Protein AF-X1GUR7-F1 (afdb_monomer)

Secondary structure (DSSP, 8-state):
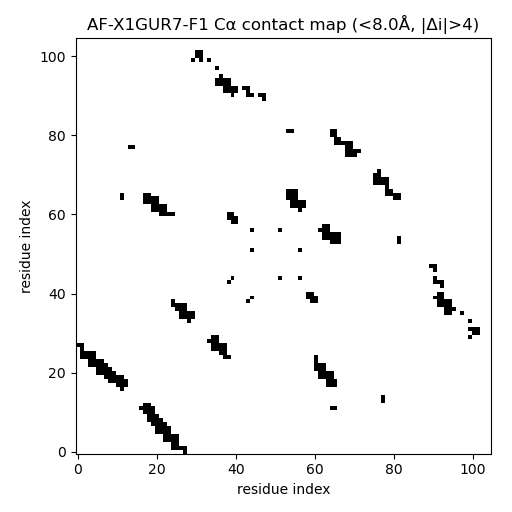---EEEEEEE---SSS---EE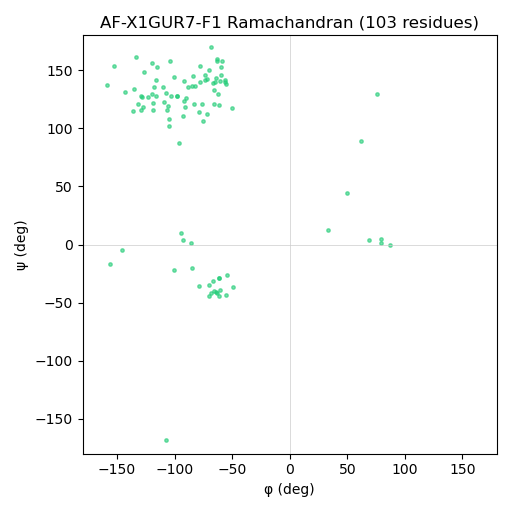EEEEPPEEPTTS-EE-EE--HHHHHHTHHHHHHH-EETTTEE---PPPEEETTEEEPPPP----TT-----EESS---------

Mean predicted aligned error: 8.67 Å

Sequence (105 aa):
EGVGEITKAKKATLLSRPGKLEIEFKSLSALDGTSLGLILGEEAEEKNKRLYVAVGAGILGLIILSSPIGLVFGALIPGKNVKIEEGTEMFLQVESDTPVIALVQ

Structure (mmCIF, N/CA/C/O backbone):
data_AF-X1GUR7-F1
#
_entry.id   AF-X1GUR7-F1
#
loop_
_atom_site.group_PDB
_atom_site.id
_atom_site.type_symbol
_atom_site.label_atom_id
_atom_site.label_alt_id
_atom_site.label_comp_id
_atom_site.label_asym_id
_atom_site.label_entity_id
_atom_site.label_seq_id
_atom_site.pdbx_PDB_ins_code
_atom_site.Cartn_x
_atom_site.Cartn_y
_atom_site.Cartn_z
_atom_site.occupancy
_atom_site.B_iso_or_equiv
_atom_site.auth_seq_id
_atom_site.auth_comp_id
_atom_site.auth_asym_id
_atom_site.auth_atom_id
_atom_site.pdbx_PDB_model_num
ATOM 1 N N . GLU A 1 1 ? -0.157 -10.229 11.255 1.00 66.88 1 GLU A N 1
ATOM 2 C CA . GLU A 1 1 ? 0.654 -9.997 10.041 1.00 66.88 1 GLU A CA 1
ATOM 3 C C . GLU A 1 1 ? -0.215 -9.278 9.019 1.00 66.88 1 GLU A C 1
ATOM 5 O O . GLU A 1 1 ? -1.401 -9.584 8.949 1.00 66.88 1 GLU A O 1
ATOM 10 N N . GLY A 1 2 ? 0.323 -8.286 8.307 1.00 79.50 2 GLY A N 1
ATOM 11 C CA . GLY A 1 2 ? -0.409 -7.608 7.231 1.00 79.50 2 GLY A CA 1
ATOM 12 C C . GLY A 1 2 ? -0.424 -8.468 5.971 1.00 79.50 2 GLY A C 1
ATOM 13 O O . GLY A 1 2 ? 0.582 -9.090 5.643 1.00 79.50 2 GLY A O 1
ATOM 14 N N . VAL A 1 3 ? -1.557 -8.513 5.271 1.00 88.62 3 VAL A N 1
ATOM 15 C CA . VAL A 1 3 ? -1.711 -9.283 4.028 1.00 88.62 3 VAL A CA 1
ATOM 16 C C . VAL A 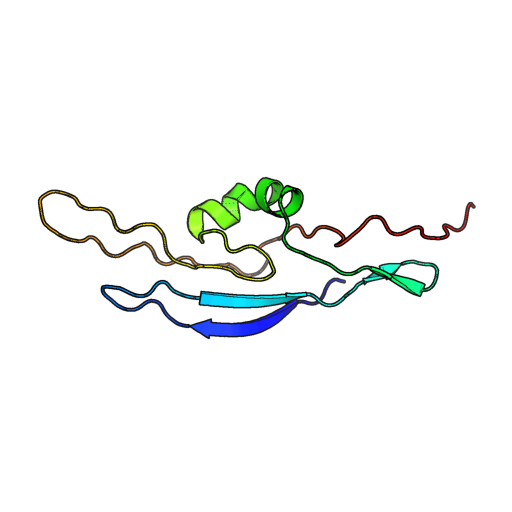1 3 ? -1.976 -8.315 2.883 1.00 88.62 3 VAL A C 1
ATOM 18 O O . VAL A 1 3 ? -2.892 -7.502 2.969 1.00 88.62 3 VAL A O 1
ATOM 21 N N . GLY A 1 4 ? -1.193 -8.421 1.810 1.00 87.00 4 GLY A N 1
ATOM 22 C CA . GLY A 1 4 ? -1.419 -7.710 0.553 1.00 87.00 4 GLY A CA 1
ATOM 23 C C . GLY A 1 4 ? -1.702 -8.687 -0.585 1.00 87.00 4 GLY A C 1
ATOM 24 O O . GLY A 1 4 ? -1.083 -9.748 -0.655 1.00 87.00 4 GLY A O 1
ATOM 25 N N . GLU A 1 5 ? -2.624 -8.338 -1.474 1.00 88.44 5 GLU A N 1
ATOM 26 C CA . GLU A 1 5 ? -3.001 -9.140 -2.636 1.00 88.44 5 GLU A CA 1
ATOM 27 C C . GLU A 1 5 ? -2.734 -8.370 -3.928 1.00 88.44 5 GLU A C 1
ATOM 29 O O . GLU A 1 5 ? -3.140 -7.221 -4.077 1.00 88.44 5 GLU A O 1
ATOM 34 N N . ILE A 1 6 ? -2.046 -9.002 -4.881 1.00 88.38 6 ILE A N 1
ATOM 35 C CA . ILE A 1 6 ? -1.833 -8.413 -6.203 1.00 88.38 6 ILE A CA 1
ATOM 36 C C . ILE A 1 6 ? -3.138 -8.524 -6.988 1.00 88.38 6 ILE A C 1
ATOM 38 O O . ILE A 1 6 ? -3.483 -9.593 -7.488 1.00 88.38 6 ILE A O 1
ATOM 42 N N . THR A 1 7 ? -3.832 -7.405 -7.156 1.00 88.94 7 THR A N 1
ATOM 43 C CA . THR A 1 7 ? -5.082 -7.337 -7.925 1.00 88.94 7 THR A CA 1
ATOM 44 C C . THR A 1 7 ? -4.823 -7.145 -9.417 1.00 88.94 7 THR A C 1
ATOM 46 O O . THR A 1 7 ? -5.672 -7.461 -10.256 1.00 88.94 7 THR A O 1
ATOM 49 N N . LYS A 1 8 ? -3.631 -6.658 -9.793 1.00 86.44 8 LYS A N 1
ATOM 50 C CA . LYS A 1 8 ? -3.252 -6.480 -11.199 1.00 86.44 8 LYS A CA 1
ATOM 51 C C . LYS A 1 8 ? -1.751 -6.421 -11.402 1.00 86.44 8 LYS A C 1
ATOM 53 O O . LYS A 1 8 ? -1.061 -5.663 -10.733 1.00 86.44 8 LYS A O 1
ATOM 58 N N . ALA A 1 9 ? -1.269 -7.096 -12.440 1.00 86.75 9 ALA A N 1
ATOM 59 C CA . ALA A 1 9 ? 0.098 -6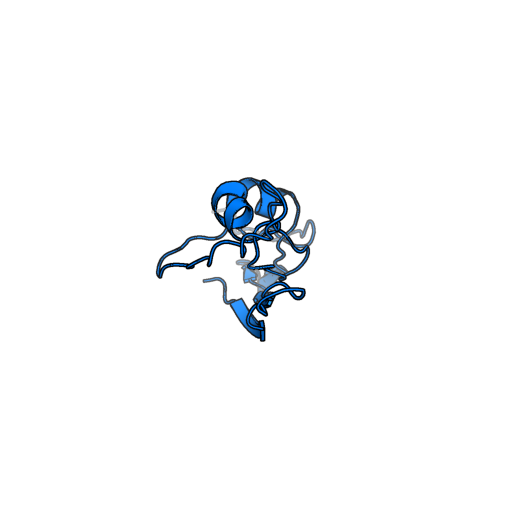.956 -12.927 1.00 86.75 9 ALA A CA 1
ATOM 60 C C . ALA A 1 9 ? 0.099 -6.706 -14.443 1.00 86.75 9 ALA A C 1
ATOM 62 O O . ALA A 1 9 ? -0.513 -7.442 -15.217 1.00 86.75 9 ALA A O 1
ATOM 63 N N . LYS A 1 10 ? 0.782 -5.649 -14.884 1.00 83.69 10 LYS A N 1
ATOM 64 C CA . LYS A 1 10 ? 1.003 -5.309 -16.291 1.00 83.69 10 LYS A CA 1
ATOM 65 C C . LYS A 1 10 ? 2.482 -5.080 -16.530 1.00 83.69 10 LYS A C 1
ATOM 67 O O . LYS A 1 10 ? 3.118 -4.262 -15.871 1.00 83.69 10 LYS A O 1
ATOM 72 N N . LYS A 1 11 ? 3.019 -5.776 -17.523 1.00 79.12 11 LYS A N 1
ATOM 73 C CA . LYS A 1 11 ? 4.392 -5.578 -17.973 1.00 79.12 11 LYS A CA 1
ATOM 74 C C . LYS A 1 11 ? 4.515 -4.250 -18.727 1.00 79.12 11 LYS A C 1
ATOM 76 O O . LYS A 1 11 ? 3.623 -3.898 -19.501 1.00 79.12 11 LYS A O 1
ATOM 81 N N . ALA A 1 12 ? 5.636 -3.557 -18.535 1.00 74.94 12 ALA A N 1
ATOM 82 C CA . ALA A 1 12 ? 5.999 -2.414 -19.363 1.00 74.94 12 ALA A CA 1
ATOM 83 C C . ALA A 1 12 ? 6.123 -2.834 -20.839 1.00 74.94 12 ALA A C 1
ATOM 85 O O . ALA A 1 12 ? 6.549 -3.949 -21.156 1.00 74.94 12 ALA A O 1
ATOM 86 N N . THR A 1 13 ? 5.761 -1.934 -21.748 1.00 73.75 13 THR A N 1
ATOM 87 C CA . THR A 1 13 ? 5.963 -2.132 -23.194 1.00 73.75 13 THR A CA 1
ATOM 88 C C . THR A 1 13 ? 7.137 -1.299 -23.678 1.00 73.75 13 THR A C 1
ATOM 90 O O . THR A 1 13 ? 7.502 -0.315 -23.043 1.00 73.75 13 THR A O 1
ATOM 93 N N . LEU A 1 14 ? 7.715 -1.695 -24.813 1.00 63.59 14 LEU A N 1
ATOM 94 C CA . LEU A 1 14 ? 9.008 -1.208 -25.291 1.00 63.59 14 LEU A CA 1
ATOM 95 C C . LEU A 1 14 ? 9.122 0.328 -25.405 1.00 63.59 14 LEU A C 1
ATOM 97 O O . LEU A 1 14 ? 10.238 0.827 -25.338 1.00 63.59 14 LEU A O 1
ATOM 101 N N . LEU A 1 15 ? 8.017 1.070 -25.605 1.00 63.97 15 LEU A N 1
ATOM 102 C CA . LEU A 1 15 ? 8.089 2.481 -26.026 1.00 63.97 15 LEU A CA 1
ATOM 103 C C . LEU A 1 15 ? 7.013 3.448 -25.483 1.00 63.97 15 LEU A C 1
ATOM 105 O O . LEU A 1 15 ? 7.110 4.635 -25.782 1.00 63.97 15 LEU A O 1
ATOM 109 N N . SER A 1 16 ? 5.985 3.028 -24.726 1.00 65.19 16 SER A N 1
ATOM 110 C CA . SER A 1 16 ? 4.933 3.998 -24.321 1.00 65.19 16 SER A CA 1
ATOM 111 C C . SER A 1 16 ? 4.110 3.698 -23.074 1.00 65.19 16 SER A C 1
ATOM 113 O O . SER A 1 16 ? 3.457 4.609 -22.566 1.00 65.19 16 SER A O 1
ATOM 115 N N . ARG A 1 17 ? 4.092 2.457 -22.573 1.00 73.94 17 ARG A N 1
ATOM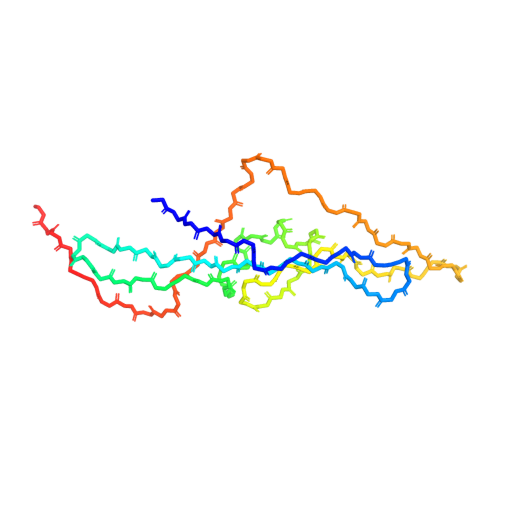 116 C CA . ARG A 1 17 ? 3.281 2.116 -21.394 1.00 73.94 17 ARG A CA 1
ATOM 117 C C . ARG A 1 17 ? 4.157 1.620 -20.254 1.00 73.94 17 ARG A C 1
ATOM 119 O O . ARG A 1 17 ? 4.840 0.608 -20.457 1.00 73.94 17 ARG A O 1
ATOM 126 N N . PRO A 1 18 ? 4.113 2.287 -19.088 1.00 72.00 18 PRO A N 1
ATOM 127 C CA . PRO A 1 18 ? 4.825 1.832 -17.909 1.00 72.00 18 PRO A CA 1
ATOM 128 C C . PRO A 1 18 ? 4.286 0.476 -17.448 1.00 72.00 18 PRO A C 1
ATOM 130 O O . PRO A 1 18 ? 3.158 0.085 -17.777 1.00 72.00 18 PRO A O 1
ATOM 133 N N . GLY A 1 19 ? 5.111 -0.249 -16.694 1.00 76.50 19 GLY A N 1
ATOM 134 C CA . GLY A 1 19 ? 4.631 -1.399 -15.940 1.00 76.50 19 GLY A CA 1
ATOM 135 C C . GLY A 1 19 ? 3.611 -0.948 -14.895 1.00 76.50 19 GLY A C 1
ATOM 136 O O . GLY A 1 19 ? 3.531 0.226 -14.548 1.00 76.50 19 GLY A O 1
ATOM 137 N N . LYS A 1 20 ? 2.782 -1.869 -14.419 1.00 77.56 20 LYS A N 1
ATOM 138 C CA . LYS A 1 20 ? 1.797 -1.577 -13.380 1.00 77.56 20 LYS A CA 1
ATOM 139 C C . LYS A 1 20 ? 1.679 -2.766 -12.450 1.00 77.56 20 LYS A C 1
ATOM 141 O O . LYS A 1 20 ? 1.483 -3.877 -12.931 1.00 77.56 20 LYS A O 1
ATOM 146 N N . LEU A 1 21 ? 1.739 -2.528 -11.154 1.00 80.44 21 LEU A N 1
ATOM 147 C CA . LEU A 1 21 ? 1.386 -3.495 -10.131 1.00 80.44 21 LEU A CA 1
ATOM 148 C C . LEU A 1 21 ? 0.371 -2.822 -9.202 1.00 80.44 21 LEU A C 1
ATOM 150 O O . LEU A 1 21 ? 0.659 -1.776 -8.639 1.00 80.44 21 LEU A O 1
ATOM 154 N N . GLU A 1 22 ? -0.839 -3.360 -9.117 1.00 83.38 22 GLU A N 1
ATOM 155 C CA . GLU A 1 22 ? -1.851 -2.924 -8.149 1.00 83.38 22 GLU A CA 1
ATOM 156 C C . GLU A 1 22 ? -1.885 -3.968 -7.026 1.00 83.38 22 GLU A C 1
ATOM 158 O O . GLU A 1 22 ? -1.972 -5.168 -7.301 1.00 83.38 22 GLU A O 1
ATOM 163 N N . ILE A 1 23 ? -1.756 -3.503 -5.786 1.00 85.12 23 ILE A N 1
ATOM 164 C CA . ILE A 1 23 ? -1.781 -4.285 -4.555 1.00 85.12 23 ILE A CA 1
ATOM 165 C C . ILE A 1 23 ? -2.886 -3.722 -3.667 1.00 85.12 23 ILE A C 1
ATOM 167 O O . ILE A 1 23 ? -2.911 -2.528 -3.374 1.00 85.12 23 ILE A O 1
ATOM 171 N N . GLU A 1 24 ? -3.781 -4.589 -3.223 1.00 86.25 24 GLU A N 1
ATOM 172 C CA . GLU A 1 24 ? -4.781 -4.281 -2.210 1.00 86.25 24 GLU A CA 1
ATOM 173 C C . GLU A 1 24 ? -4.292 -4.783 -0.850 1.00 86.25 24 GLU A C 1
ATOM 175 O O . GLU A 1 24 ? -3.895 -5.942 -0.719 1.00 86.25 24 GLU A O 1
ATOM 180 N N . PHE A 1 25 ? -4.296 -3.918 0.165 1.00 89.00 25 PHE A N 1
ATOM 181 C CA . PHE A 1 25 ? -3.892 -4.285 1.522 1.00 89.00 25 PHE A CA 1
ATOM 182 C C . PHE A 1 25 ? -5.121 -4.587 2.366 1.00 89.00 25 PHE A C 1
ATOM 184 O O . PHE A 1 25 ? -6.044 -3.780 2.454 1.00 89.00 25 PHE A O 1
ATOM 191 N N . LYS A 1 26 ? -5.122 -5.750 3.016 1.00 90.50 26 LYS A N 1
ATOM 192 C CA . LYS A 1 26 ? -6.176 -6.121 3.958 1.00 90.50 26 LYS A CA 1
ATOM 193 C C . LYS A 1 26 ? -6.025 -5.324 5.248 1.00 90.50 26 LYS A C 1
ATOM 195 O O . LYS A 1 26 ? -4.910 -5.064 5.701 1.00 90.50 26 LYS A O 1
ATOM 200 N N . SER A 1 27 ? -7.160 -5.000 5.857 1.00 91.44 27 SER A N 1
ATOM 201 C CA . SER A 1 27 ? -7.210 -4.349 7.163 1.00 91.44 27 SER A CA 1
ATOM 202 C C . SER A 1 27 ? -6.542 -5.193 8.251 1.00 91.44 27 SER A C 1
ATOM 204 O O . SER A 1 27 ? -6.534 -6.425 8.193 1.00 91.44 27 SER A O 1
ATOM 206 N N . LEU A 1 28 ? -6.028 -4.521 9.278 1.00 92.19 28 LEU A N 1
ATOM 207 C CA . LEU A 1 28 ? -5.544 -5.151 10.506 1.00 92.19 28 LEU A CA 1
ATOM 208 C C . LEU A 1 28 ? -6.587 -5.036 11.612 1.00 92.19 28 LEU A C 1
ATOM 210 O O . LEU A 1 28 ? -7.247 -4.013 11.736 1.00 92.19 28 LEU A O 1
ATOM 214 N N . SER A 1 29 ? -6.702 -6.058 12.455 1.00 91.75 29 SER A N 1
ATOM 215 C CA . SER A 1 29 ? -7.493 -5.962 13.684 1.00 91.75 29 SER A CA 1
ATOM 216 C C . SER A 1 29 ? -6.617 -5.480 14.835 1.00 91.75 29 SER A C 1
ATOM 218 O O . SER A 1 29 ? -5.578 -6.076 15.123 1.00 91.75 29 SER A O 1
ATOM 220 N N . ALA A 1 30 ? -7.050 -4.412 15.498 1.00 91.50 30 ALA A N 1
ATOM 221 C CA . ALA A 1 30 ? -6.518 -4.001 16.789 1.00 91.50 30 ALA A CA 1
ATOM 222 C C . ALA A 1 30 ? -6.896 -5.017 17.887 1.00 91.50 30 ALA A C 1
ATOM 224 O O . ALA A 1 30 ? -7.705 -5.922 17.673 1.00 91.50 30 ALA A O 1
ATOM 225 N N . LEU A 1 31 ? -6.303 -4.873 19.078 1.00 89.81 31 LEU A N 1
ATOM 226 C CA . LEU A 1 31 ? -6.510 -5.802 20.202 1.00 89.81 31 LEU A CA 1
ATOM 227 C C . LEU A 1 31 ? -7.968 -5.871 20.679 1.00 89.81 31 LEU A C 1
ATOM 229 O O . LEU A 1 31 ? -8.402 -6.903 21.181 1.00 89.81 31 LEU A O 1
ATOM 233 N N . ASP A 1 32 ? -8.717 -4.786 20.509 1.00 92.12 32 ASP A N 1
ATOM 234 C CA . ASP A 1 32 ? -10.141 -4.674 20.827 1.00 92.12 32 ASP A CA 1
ATOM 235 C C . ASP A 1 32 ? -11.064 -5.158 19.691 1.00 92.12 32 ASP A C 1
ATOM 237 O O . ASP A 1 32 ? -12.285 -5.098 19.817 1.00 92.12 32 ASP A O 1
ATOM 241 N N . GLY A 1 33 ? -10.495 -5.642 18.582 1.00 92.44 33 GLY A N 1
ATOM 242 C CA . GLY A 1 33 ? -11.225 -6.074 17.392 1.00 92.44 33 GLY A CA 1
ATOM 243 C C . GLY A 1 33 ? -11.528 -4.959 16.387 1.00 92.44 33 GLY A C 1
ATOM 244 O O . GLY A 1 33 ? -12.095 -5.249 15.333 1.00 92.44 33 GLY A O 1
ATOM 245 N N . THR A 1 34 ? -11.134 -3.709 16.655 1.00 94.19 34 THR A N 1
ATOM 246 C CA . THR A 1 34 ? -11.331 -2.592 15.721 1.00 94.19 34 THR A CA 1
ATOM 247 C C . THR A 1 34 ? -10.573 -2.843 14.416 1.00 94.19 34 THR A C 1
ATOM 249 O O . THR A 1 34 ? -9.386 -3.170 14.425 1.00 94.19 34 THR A O 1
ATOM 252 N N . SER A 1 35 ? -11.258 -2.702 13.277 1.00 93.19 35 SER A N 1
ATOM 253 C CA . SER A 1 35 ? -10.662 -2.878 11.948 1.00 93.19 35 SER A CA 1
ATOM 254 C C . SER A 1 35 ? -9.955 -1.601 11.497 1.00 93.19 35 SER A C 1
ATOM 256 O O . SER A 1 35 ? -10.590 -0.565 11.330 1.00 93.19 35 SER A O 1
ATOM 258 N N . LEU A 1 36 ? -8.657 -1.704 11.232 1.00 93.31 36 LEU A N 1
ATOM 259 C CA . LEU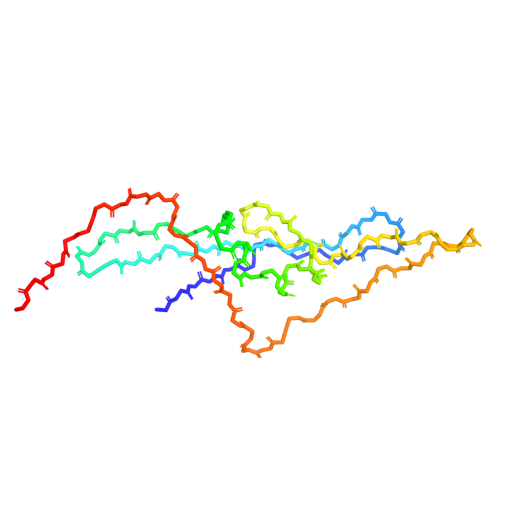 A 1 36 ? -7.785 -0.632 10.767 1.00 93.31 36 LEU A CA 1
ATOM 260 C C . LEU A 1 36 ? -7.484 -0.820 9.279 1.00 93.31 36 LEU A C 1
ATOM 262 O O . LEU A 1 36 ? -6.745 -1.735 8.904 1.00 93.31 36 LEU A O 1
ATOM 266 N N . GLY A 1 37 ? -8.059 0.038 8.435 1.00 92.12 37 GLY A N 1
ATOM 267 C CA . GLY A 1 37 ? -7.716 0.108 7.013 1.00 92.12 37 GLY A CA 1
ATOM 268 C C . GLY A 1 37 ? -6.261 0.538 6.823 1.00 92.12 37 GLY A C 1
ATOM 269 O O . GLY A 1 37 ? -5.751 1.360 7.589 1.00 92.12 37 GLY A O 1
ATOM 270 N N . LEU A 1 38 ? -5.587 -0.029 5.821 1.00 90.31 38 LEU A N 1
ATOM 271 C CA . LEU A 1 38 ? -4.189 0.264 5.515 1.00 90.31 38 LEU A CA 1
ATOM 272 C C . LEU A 1 38 ? -4.055 0.867 4.124 1.00 90.31 38 LEU A C 1
ATOM 274 O O . LEU A 1 38 ? -4.608 0.347 3.157 1.00 90.31 38 LEU A O 1
ATOM 278 N N . ILE A 1 39 ? -3.253 1.922 4.014 1.00 8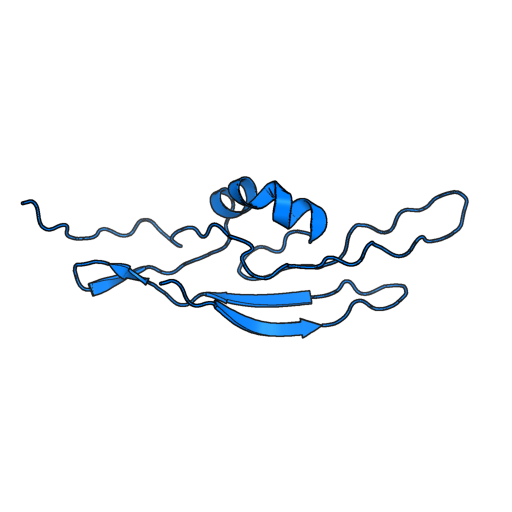7.75 39 ILE A N 1
ATOM 279 C CA . ILE A 1 39 ? -2.981 2.594 2.747 1.00 87.75 39 ILE A CA 1
ATOM 280 C C . ILE A 1 39 ? -1.486 2.853 2.556 1.00 87.75 39 ILE A C 1
ATOM 282 O O . ILE A 1 39 ? -0.685 2.861 3.493 1.00 87.75 39 ILE A O 1
ATOM 286 N N . LEU A 1 40 ? -1.125 3.102 1.301 1.00 82.88 40 LEU A N 1
ATOM 287 C CA . LEU A 1 40 ? 0.116 3.761 0.913 1.00 82.88 40 LEU A CA 1
ATOM 288 C C . LEU A 1 40 ? -0.192 5.243 0.703 1.00 82.88 40 LEU A C 1
ATOM 290 O O . LEU A 1 40 ? -0.568 5.639 -0.400 1.00 82.88 40 LEU A O 1
ATOM 294 N N . GLY A 1 41 ? -0.127 6.027 1.776 1.00 82.88 41 GLY A N 1
ATOM 295 C CA . GLY A 1 41 ? -0.223 7.485 1.697 1.00 82.88 41 GLY A CA 1
ATOM 296 C C . GLY A 1 41 ? 1.125 8.155 1.943 1.00 82.88 41 GLY A C 1
ATOM 297 O O . GLY A 1 41 ? 2.161 7.494 1.948 1.00 82.88 41 GLY A O 1
ATOM 298 N N . GLU A 1 42 ? 1.111 9.471 2.137 1.00 84.00 42 GLU A N 1
ATOM 299 C CA . GLU A 1 42 ? 2.312 10.316 2.124 1.00 84.00 42 GLU A CA 1
ATOM 300 C C . GLU A 1 42 ? 3.405 9.869 3.114 1.00 84.00 42 GLU A C 1
ATOM 302 O O . GLU A 1 42 ? 4.579 9.785 2.750 1.00 84.00 42 GLU A O 1
ATOM 307 N N . GLU A 1 43 ? 3.038 9.505 4.347 1.00 87.06 43 GLU A N 1
ATOM 308 C CA . GLU A 1 43 ? 4.016 9.066 5.351 1.00 87.06 43 GLU A CA 1
ATOM 309 C C . GLU A 1 43 ? 4.634 7.713 4.973 1.00 87.06 43 GLU A C 1
ATOM 311 O O . GLU A 1 43 ? 5.847 7.504 5.090 1.00 87.06 43 GLU A O 1
ATOM 316 N N . ALA A 1 44 ? 3.799 6.790 4.492 1.00 86.69 44 ALA A N 1
ATOM 317 C CA . ALA A 1 44 ? 4.258 5.501 4.002 1.00 86.69 44 ALA A CA 1
ATOM 318 C C . ALA A 1 44 ? 5.169 5.668 2.775 1.00 86.69 44 ALA A C 1
ATOM 320 O O . ALA A 1 44 ? 6.203 5.005 2.688 1.00 86.69 44 ALA A O 1
ATOM 321 N N . GLU A 1 45 ? 4.837 6.560 1.841 1.00 81.12 45 GLU A N 1
ATOM 322 C CA . GLU A 1 45 ? 5.660 6.850 0.663 1.00 81.12 45 GLU A CA 1
ATOM 323 C C . GLU A 1 45 ? 7.042 7.393 1.047 1.00 81.12 45 GLU A C 1
ATOM 325 O O . GLU A 1 45 ? 8.051 6.897 0.536 1.00 81.12 45 GLU A O 1
ATOM 330 N N . GLU A 1 46 ? 7.122 8.328 1.998 1.00 84.75 46 GLU A N 1
ATOM 331 C CA . GLU A 1 46 ? 8.406 8.888 2.438 1.00 84.75 46 GLU A CA 1
ATOM 332 C C . GLU A 1 46 ? 9.280 7.832 3.140 1.00 84.75 46 GLU A C 1
ATOM 334 O O . GLU A 1 46 ? 10.482 7.742 2.871 1.00 84.75 46 GLU A O 1
ATOM 339 N N . LYS A 1 47 ? 8.696 6.952 3.967 1.00 87.50 47 LYS A N 1
ATOM 340 C CA . LYS A 1 47 ? 9.443 5.841 4.600 1.00 87.50 47 LYS A CA 1
ATOM 341 C C . LYS A 1 47 ? 9.924 4.800 3.591 1.00 87.50 47 LYS A C 1
ATOM 343 O O . LYS A 1 47 ? 10.990 4.208 3.753 1.00 87.50 47 LYS A O 1
ATOM 348 N N . ASN A 1 48 ? 9.175 4.614 2.512 1.00 83.19 48 ASN A N 1
ATOM 349 C CA . ASN A 1 48 ? 9.489 3.676 1.441 1.00 83.19 48 ASN A CA 1
ATOM 350 C C . ASN A 1 48 ? 10.256 4.323 0.274 1.00 83.19 48 ASN A C 1
ATOM 352 O O . ASN A 1 48 ? 10.425 3.692 -0.769 1.00 83.19 48 ASN A O 1
ATOM 356 N N . LYS A 1 49 ? 10.740 5.564 0.402 1.00 77.81 49 LYS A N 1
ATOM 357 C CA . LYS A 1 49 ? 11.348 6.343 -0.693 1.00 77.81 49 LYS A CA 1
ATOM 358 C C . LYS A 1 49 ? 12.420 5.586 -1.475 1.00 77.81 49 LYS A C 1
ATOM 360 O O . LYS A 1 49 ? 12.493 5.706 -2.691 1.00 77.81 49 LYS A O 1
ATOM 365 N N . ARG A 1 50 ? 13.225 4.750 -0.809 1.00 70.88 50 ARG A N 1
ATOM 366 C CA . ARG A 1 50 ? 14.236 3.905 -1.475 1.00 70.88 50 ARG A CA 1
ATOM 367 C C . 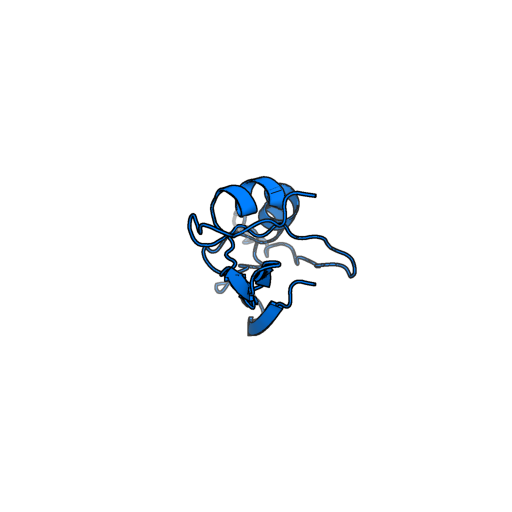ARG A 1 50 ? 13.617 2.874 -2.423 1.00 70.88 50 ARG A C 1
ATOM 369 O O . ARG A 1 50 ? 14.139 2.675 -3.516 1.00 70.88 50 ARG A O 1
ATOM 376 N N . LEU A 1 51 ? 12.509 2.258 -2.018 1.00 73.56 51 LEU A N 1
ATOM 377 C CA . LEU A 1 51 ? 11.729 1.336 -2.840 1.00 73.56 51 LEU A CA 1
ATOM 378 C C . LEU A 1 51 ? 11.007 2.101 -3.965 1.00 73.56 51 LEU A C 1
ATOM 380 O O . LEU A 1 51 ? 11.086 1.714 -5.128 1.00 73.56 51 LEU A O 1
ATOM 384 N N . TYR A 1 52 ? 10.390 3.244 -3.651 1.00 66.75 52 TYR A N 1
ATOM 385 C CA . TYR A 1 52 ? 9.626 4.048 -4.613 1.00 66.75 52 TYR A CA 1
ATOM 386 C C . TYR A 1 52 ? 10.465 4.751 -5.678 1.00 66.75 52 TYR A C 1
ATOM 388 O O . TYR A 1 52 ? 10.023 4.847 -6.818 1.00 66.75 52 TYR A O 1
ATOM 396 N N . VAL A 1 53 ? 11.677 5.210 -5.362 1.00 59.44 53 VAL A N 1
ATOM 397 C CA . VAL A 1 53 ? 12.566 5.872 -6.336 1.00 59.44 53 VAL A CA 1
ATOM 398 C C . VAL A 1 53 ? 12.933 4.935 -7.492 1.00 59.44 53 VAL A C 1
ATOM 400 O O . VAL A 1 53 ? 13.129 5.393 -8.617 1.00 59.44 53 VAL A O 1
ATOM 403 N N . ALA A 1 54 ? 12.969 3.621 -7.257 1.00 58.78 54 ALA A N 1
ATOM 404 C CA . ALA A 1 54 ? 13.142 2.642 -8.325 1.00 58.78 54 ALA A CA 1
ATOM 405 C C . ALA A 1 54 ? 11.834 2.403 -9.100 1.00 58.78 54 ALA A C 1
ATOM 407 O O . ALA A 1 54 ? 11.864 2.221 -10.316 1.00 58.78 54 ALA A O 1
ATOM 408 N N . VAL A 1 55 ? 10.696 2.431 -8.405 1.00 58.66 55 VAL A N 1
ATOM 409 C CA . VAL A 1 55 ? 9.427 1.873 -8.873 1.00 58.66 55 VAL A CA 1
ATOM 410 C C . VAL A 1 55 ? 8.434 2.911 -9.429 1.00 58.66 55 VAL A C 1
ATOM 412 O O . VAL A 1 55 ? 7.596 2.565 -10.248 1.00 58.66 55 VAL A O 1
ATOM 415 N N . GLY A 1 56 ? 8.536 4.192 -9.091 1.00 56.12 56 GLY A N 1
ATOM 416 C CA . GLY A 1 56 ? 7.527 5.193 -9.453 1.00 56.12 56 GLY A CA 1
ATOM 417 C C . GLY A 1 56 ? 6.273 5.085 -8.573 1.00 56.12 56 GLY A C 1
ATOM 418 O O . GLY A 1 56 ? 5.718 4.000 -8.380 1.00 56.12 56 GLY A O 1
ATOM 419 N N . ALA A 1 57 ? 5.851 6.217 -8.009 1.00 54.44 57 ALA A N 1
ATOM 420 C CA . ALA A 1 57 ? 4.750 6.302 -7.051 1.00 54.44 57 ALA A CA 1
ATOM 421 C C . ALA A 1 57 ? 3.380 6.344 -7.748 1.00 54.44 57 ALA A C 1
ATOM 423 O O . ALA A 1 57 ? 3.193 7.069 -8.728 1.00 54.44 57 ALA A O 1
ATOM 424 N N . GLY A 1 58 ? 2.420 5.583 -7.229 1.00 52.50 58 GLY A N 1
ATOM 425 C CA . GLY A 1 58 ? 1.002 5.717 -7.529 1.00 52.50 58 GLY A CA 1
ATOM 426 C C . GLY A 1 58 ? 0.216 5.603 -6.227 1.00 52.50 58 GLY A C 1
ATOM 427 O O . GLY A 1 58 ? 0.215 4.567 -5.570 1.00 52.50 58 GLY A O 1
ATOM 428 N N . ILE A 1 59 ? -0.437 6.687 -5.836 1.00 44.69 59 ILE A N 1
ATOM 429 C CA . ILE A 1 59 ? -1.174 6.754 -4.573 1.00 44.69 59 ILE A CA 1
ATOM 430 C C . ILE A 1 59 ? -2.286 5.686 -4.563 1.00 44.69 59 ILE A C 1
ATOM 432 O O . ILE A 1 59 ? -2.940 5.461 -5.585 1.00 44.69 59 ILE A O 1
ATOM 436 N N . LEU A 1 60 ? -2.473 5.059 -3.393 1.00 53.69 60 LEU A N 1
ATOM 437 C CA . LEU A 1 60 ? -3.371 3.932 -3.082 1.00 53.69 60 LEU A CA 1
ATOM 438 C C . LEU A 1 60 ? -3.075 2.639 -3.857 1.00 53.69 60 LEU A C 1
ATOM 440 O O . LEU A 1 60 ? -3.639 2.364 -4.915 1.00 53.69 60 LEU A O 1
ATOM 444 N N . GLY A 1 61 ? -2.199 1.808 -3.279 1.00 56.00 61 GLY A N 1
ATOM 445 C CA . GLY A 1 61 ? -1.982 0.424 -3.720 1.00 56.00 61 GLY A CA 1
ATOM 446 C C . GLY A 1 61 ? -1.314 0.284 -5.087 1.00 56.00 61 GLY A C 1
ATOM 447 O O . GLY A 1 61 ? -1.158 -0.825 -5.587 1.00 56.00 61 GLY A O 1
ATOM 448 N N . LEU A 1 62 ? -0.920 1.387 -5.724 1.00 53.22 62 LEU A N 1
ATOM 449 C CA . LEU A 1 62 ? -0.444 1.386 -7.094 1.00 53.22 62 LEU A CA 1
ATOM 450 C C . LEU A 1 62 ? 1.070 1.598 -7.177 1.00 53.22 62 LEU A C 1
ATOM 452 O O . LEU A 1 62 ? 1.628 2.656 -6.930 1.00 53.22 62 LEU A O 1
ATOM 456 N N . ILE A 1 63 ? 1.743 0.578 -7.667 1.00 60.56 63 ILE A N 1
ATOM 457 C CA . ILE A 1 63 ? 3.174 0.530 -7.889 1.00 60.56 63 ILE A CA 1
ATOM 458 C C . ILE A 1 63 ? 3.447 0.640 -9.405 1.00 60.56 63 ILE A C 1
ATOM 460 O O . ILE A 1 63 ? 2.989 -0.196 -10.188 1.00 60.56 63 ILE A O 1
ATOM 464 N N . ILE A 1 64 ? 4.173 1.676 -9.858 1.00 58.75 64 ILE A N 1
ATOM 465 C CA . ILE A 1 64 ? 4.298 2.014 -11.298 1.00 58.75 64 ILE A CA 1
ATOM 466 C C . ILE A 1 64 ? 5.504 1.387 -12.028 1.00 58.75 64 ILE A C 1
ATOM 468 O O . ILE A 1 64 ? 5.656 1.612 -13.202 1.00 58.75 64 ILE A O 1
ATOM 472 N N . LEU A 1 65 ? 6.342 0.534 -11.454 1.00 58.78 65 LEU A N 1
ATOM 473 C CA . LEU A 1 65 ? 7.480 -0.204 -12.071 1.00 58.78 65 LEU A CA 1
ATOM 474 C C . LEU A 1 65 ? 8.326 0.419 -13.224 1.00 58.78 65 LEU A C 1
ATOM 476 O O . LEU A 1 65 ? 9.105 -0.306 -13.843 1.00 58.78 65 LEU A O 1
ATOM 480 N N . SER A 1 66 ? 8.245 1.711 -13.540 1.00 57.91 66 SER A N 1
ATOM 481 C CA . SER A 1 66 ? 8.972 2.325 -14.651 1.00 57.91 66 SER A CA 1
ATOM 482 C C . SER A 1 66 ? 9.666 3.595 -14.198 1.00 57.91 66 SER A C 1
ATOM 484 O O . SER A 1 66 ? 9.022 4.559 -13.784 1.00 57.91 66 SER A O 1
ATOM 486 N N . SER A 1 67 ? 10.984 3.618 -14.352 1.00 55.03 67 SER A N 1
ATOM 487 C CA . SER A 1 67 ? 11.748 4.859 -14.301 1.00 55.03 67 SER A CA 1
ATOM 488 C C . SER A 1 67 ? 11.461 5.716 -15.545 1.00 55.03 67 SER A C 1
ATOM 490 O O . SER A 1 67 ? 11.181 5.156 -16.612 1.00 55.03 67 SER A O 1
ATOM 492 N N . PRO A 1 68 ? 11.541 7.056 -15.444 1.00 52.50 68 PRO A N 1
ATOM 493 C CA . PRO A 1 68 ? 11.315 7.943 -16.579 1.00 52.50 68 PRO A CA 1
ATOM 494 C C . PRO A 1 68 ? 12.244 7.608 -17.753 1.00 52.50 68 PRO A C 1
ATOM 496 O O . PRO A 1 68 ? 13.416 7.271 -17.575 1.00 52.50 68 PRO A O 1
ATOM 499 N N . ILE A 1 69 ? 11.694 7.715 -18.962 1.00 57.06 69 ILE A N 1
ATOM 500 C CA . ILE A 1 69 ? 12.434 7.583 -20.217 1.00 57.06 69 ILE A CA 1
ATOM 501 C C . ILE A 1 69 ? 13.417 8.758 -20.300 1.00 57.06 69 ILE A C 1
ATOM 503 O O . ILE A 1 69 ? 13.005 9.916 -20.265 1.00 57.06 69 ILE A O 1
ATOM 507 N N . GLY A 1 70 ? 14.714 8.468 -20.395 1.00 54.09 70 GLY A N 1
ATOM 508 C CA . GLY A 1 70 ? 15.748 9.475 -20.634 1.00 54.09 70 GLY A CA 1
ATOM 509 C C . GLY A 1 70 ? 15.958 9.698 -22.133 1.00 54.09 70 GLY A C 1
ATOM 510 O O . GLY A 1 70 ? 16.035 8.731 -22.894 1.00 54.09 70 GLY A O 1
ATOM 511 N N . LEU A 1 71 ? 16.067 10.961 -22.555 1.00 50.12 71 LEU A N 1
ATOM 512 C CA . LEU A 1 71 ? 16.375 11.352 -23.933 1.00 50.12 71 LEU A CA 1
ATOM 513 C C . LEU A 1 71 ? 17.832 11.823 -23.977 1.00 50.12 71 LEU A C 1
ATOM 515 O O . LEU A 1 71 ? 18.159 12.920 -23.531 1.00 50.12 71 LEU A O 1
ATOM 519 N N . VAL A 1 72 ? 18.721 10.960 -24.461 1.00 56.62 72 VAL A N 1
ATOM 520 C CA . VAL A 1 72 ? 20.160 11.231 -24.558 1.00 56.62 72 VAL A CA 1
ATOM 521 C C . VAL A 1 72 ? 20.522 11.148 -26.037 1.00 56.62 72 VAL A C 1
ATOM 523 O O . VAL A 1 72 ? 20.353 10.101 -26.655 1.00 56.62 72 VAL A O 1
ATOM 526 N N . PHE A 1 73 ? 20.957 12.266 -26.627 1.00 55.88 73 PHE A N 1
ATOM 527 C CA . PHE A 1 73 ? 21.433 12.337 -28.019 1.00 55.88 73 PHE A CA 1
ATOM 528 C C . PHE A 1 73 ? 20.491 11.698 -29.072 1.00 55.88 73 PHE A C 1
ATOM 530 O O . PHE A 1 73 ? 20.935 10.980 -29.962 1.00 55.88 73 PHE A O 1
ATOM 537 N N . GLY A 1 74 ? 19.177 11.949 -28.992 1.00 61.81 74 GLY A N 1
ATOM 538 C CA . GLY A 1 74 ? 18.216 11.550 -30.036 1.00 61.81 74 GLY A CA 1
ATOM 539 C C . GLY A 1 74 ? 17.770 10.080 -30.028 1.00 61.81 74 GLY A C 1
ATOM 540 O O . GLY A 1 74 ? 16.951 9.705 -30.864 1.00 61.81 74 GLY A O 1
ATOM 541 N N . ALA A 1 75 ? 18.238 9.263 -29.079 1.00 57.97 75 ALA A N 1
ATOM 542 C CA . ALA A 1 75 ? 17.761 7.897 -28.868 1.00 57.97 75 ALA A CA 1
ATOM 543 C C . ALA A 1 75 ? 16.972 7.787 -27.552 1.00 57.97 75 ALA A C 1
ATOM 545 O O . ALA A 1 75 ? 17.389 8.304 -26.513 1.00 57.97 75 ALA A O 1
ATOM 546 N N . LEU A 1 76 ? 15.824 7.102 -27.594 1.00 56.59 76 LEU A N 1
ATOM 547 C CA . LEU A 1 76 ? 15.057 6.753 -26.396 1.00 56.59 76 LEU A CA 1
ATOM 548 C C . LEU A 1 76 ? 15.749 5.584 -25.688 1.00 56.59 76 LEU A C 1
ATOM 550 O O . LEU A 1 76 ? 15.908 4.515 -26.278 1.00 56.59 76 LEU A O 1
ATOM 554 N N . ILE A 1 77 ? 16.145 5.775 -24.427 1.00 58.72 77 ILE A N 1
ATOM 555 C CA . ILE A 1 77 ? 16.708 4.699 -23.602 1.00 58.72 77 ILE A CA 1
ATOM 556 C C . ILE A 1 77 ? 15.559 4.038 -22.823 1.00 58.72 77 ILE A C 1
ATOM 558 O O . ILE A 1 77 ? 14.860 4.740 -22.084 1.00 58.72 77 ILE A O 1
ATOM 562 N N . PRO A 1 78 ? 15.345 2.712 -22.951 1.00 60.69 78 PRO A N 1
ATOM 563 C CA . PRO A 1 78 ? 14.366 1.998 -22.139 1.00 60.69 78 PRO A CA 1
ATOM 564 C C . PRO A 1 78 ? 14.623 2.208 -20.642 1.00 60.69 78 PRO A C 1
ATOM 566 O O . PRO A 1 78 ? 15.769 2.165 -20.188 1.00 60.69 78 PRO A O 1
ATOM 569 N N . GLY A 1 79 ? 13.554 2.418 -19.869 1.00 60.62 79 GLY A N 1
ATOM 570 C CA . GLY A 1 79 ? 13.636 2.493 -18.409 1.00 60.62 79 GLY A CA 1
ATOM 571 C C . GLY A 1 79 ? 14.218 1.210 -17.800 1.00 60.62 79 GLY A C 1
ATOM 572 O O . GLY A 1 79 ? 14.192 0.140 -18.412 1.00 60.62 79 GLY A O 1
ATOM 573 N N . LYS A 1 80 ? 14.763 1.305 -16.583 1.00 63.31 80 LYS A N 1
ATOM 574 C CA . LYS A 1 80 ? 15.338 0.147 -15.885 1.00 63.31 80 LYS A CA 1
ATOM 575 C C . LYS A 1 80 ? 14.237 -0.788 -15.378 1.00 63.31 80 LYS A C 1
ATOM 577 O O . LYS A 1 80 ? 13.214 -0.329 -14.878 1.00 63.31 80 LYS A O 1
ATOM 582 N N . ASN A 1 81 ? 14.482 -2.097 -15.464 1.00 63.91 81 ASN A N 1
ATOM 583 C CA . ASN A 1 81 ? 13.667 -3.083 -14.756 1.00 63.91 81 ASN A CA 1
ATOM 584 C C . ASN A 1 81 ? 13.847 -2.899 -13.248 1.00 63.91 81 ASN A C 1
ATOM 586 O O . ASN A 1 81 ? 14.974 -2.712 -12.783 1.00 63.91 81 ASN A O 1
ATOM 590 N N . VAL A 1 82 ? 12.757 -3.028 -12.497 1.00 69.81 82 VAL A N 1
ATOM 591 C CA . VAL A 1 82 ? 12.801 -3.063 -11.037 1.00 69.81 82 VAL A CA 1
ATOM 592 C C . VAL A 1 82 ? 12.525 -4.475 -10.564 1.00 69.81 82 VAL A C 1
ATOM 594 O O . VAL A 1 82 ? 11.557 -5.100 -10.997 1.00 69.81 82 VAL A O 1
ATOM 597 N N . LYS A 1 83 ? 13.385 -4.973 -9.681 1.00 73.75 83 LYS A N 1
ATOM 598 C CA . LYS A 1 83 ? 13.207 -6.253 -9.010 1.00 73.75 83 LYS A CA 1
ATOM 599 C C . LYS A 1 83 ? 12.883 -5.982 -7.545 1.00 73.75 83 LYS A C 1
ATOM 601 O O . LYS A 1 83 ? 13.643 -5.292 -6.873 1.00 73.75 83 LYS A O 1
ATOM 606 N N . ILE A 1 84 ? 11.737 -6.484 -7.094 1.00 77.75 84 ILE A N 1
ATOM 607 C CA . ILE A 1 84 ? 11.362 -6.517 -5.680 1.00 77.75 84 ILE A CA 1
ATOM 608 C C . ILE A 1 84 ? 11.822 -7.881 -5.177 1.00 77.75 84 ILE A C 1
ATOM 610 O O . ILE A 1 84 ? 11.318 -8.904 -5.638 1.00 77.75 84 ILE A O 1
ATOM 614 N N . GLU A 1 85 ? 12.847 -7.894 -4.331 1.00 81.50 85 GLU A N 1
ATOM 615 C CA . GLU A 1 85 ? 13.416 -9.136 -3.806 1.00 81.50 85 GLU A CA 1
ATOM 616 C C . GLU A 1 85 ? 12.535 -9.695 -2.685 1.00 81.50 85 GLU A C 1
ATOM 618 O O . GLU A 1 85 ? 11.841 -8.949 -1.985 1.00 81.50 85 GLU A O 1
ATOM 623 N N . GLU A 1 86 ? 12.583 -11.008 -2.488 1.00 84.69 86 GLU A N 1
ATOM 624 C CA . GLU A 1 86 ? 11.997 -11.631 -1.302 1.00 84.69 86 GLU A CA 1
ATOM 625 C C . GLU A 1 86 ? 12.594 -11.011 -0.028 1.00 84.69 86 GLU A C 1
ATOM 627 O O . GLU A 1 86 ? 13.785 -10.703 0.029 1.00 84.69 86 GLU A O 1
ATOM 632 N N . GLY A 1 87 ? 11.751 -10.783 0.980 1.00 85.44 87 GLY A N 1
ATOM 633 C CA . GLY A 1 87 ? 12.150 -10.094 2.208 1.00 85.44 87 GLY A CA 1
ATOM 634 C C . GLY A 1 87 ? 12.227 -8.567 2.088 1.00 85.44 87 GLY A C 1
ATOM 635 O O . GLY A 1 87 ? 12.622 -7.917 3.049 1.00 85.44 87 GLY A O 1
ATOM 636 N N . THR A 1 88 ? 11.841 -7.971 0.949 1.00 82.75 88 THR A N 1
ATOM 637 C CA . THR A 1 88 ? 11.671 -6.511 0.861 1.00 82.75 88 THR A CA 1
ATOM 638 C C . THR A 1 88 ? 10.588 -6.056 1.840 1.00 82.75 88 THR A C 1
ATOM 640 O O . THR A 1 88 ? 9.430 -6.454 1.722 1.00 82.75 88 THR A O 1
ATOM 643 N N . GLU A 1 89 ? 10.957 -5.189 2.778 1.00 85.06 89 GLU A N 1
ATOM 644 C CA . GLU A 1 89 ? 10.028 -4.579 3.728 1.00 85.06 89 GLU A CA 1
ATOM 645 C C . GLU A 1 89 ? 9.342 -3.347 3.123 1.00 85.06 89 GLU A C 1
ATOM 647 O O . GLU A 1 89 ? 9.946 -2.583 2.363 1.00 85.06 89 GLU A O 1
ATOM 652 N N . MET A 1 90 ? 8.073 -3.145 3.481 1.00 82.38 90 MET A N 1
ATOM 653 C CA . MET A 1 90 ? 7.272 -1.997 3.065 1.00 82.38 90 MET A CA 1
ATOM 654 C C . MET A 1 90 ? 6.510 -1.434 4.263 1.00 82.38 90 MET A C 1
ATOM 656 O O . MET A 1 90 ? 5.868 -2.172 5.007 1.00 82.38 90 MET A O 1
ATOM 660 N N . PHE A 1 91 ? 6.549 -0.115 4.422 1.00 88.31 91 PHE A N 1
ATOM 661 C CA . PHE A 1 91 ? 5.753 0.600 5.412 1.00 88.31 91 PHE A CA 1
ATOM 662 C C . PHE A 1 91 ? 4.353 0.895 4.867 1.00 88.31 91 PHE A C 1
ATOM 664 O O . PHE A 1 91 ? 4.213 1.328 3.726 1.00 88.31 91 PHE A O 1
ATOM 671 N N . LEU A 1 92 ? 3.329 0.694 5.693 1.00 88.38 92 LEU A N 1
ATOM 672 C CA . LEU A 1 92 ? 1.944 1.091 5.434 1.00 88.38 92 LEU A CA 1
ATOM 673 C C . LEU A 1 92 ? 1.503 2.068 6.524 1.00 88.38 92 LEU A C 1
ATOM 675 O O . LEU A 1 92 ? 2.058 2.059 7.625 1.00 88.38 92 LEU A O 1
ATOM 679 N N . GLN A 1 93 ? 0.507 2.892 6.222 1.00 89.25 93 GLN A N 1
ATOM 680 C CA . GLN A 1 93 ? -0.114 3.793 7.193 1.00 89.25 93 GLN A CA 1
ATOM 681 C C . GLN A 1 93 ? -1.577 3.409 7.411 1.00 89.25 93 GLN A C 1
ATOM 683 O O . GLN A 1 93 ? -2.213 2.847 6.515 1.00 89.25 93 GLN A O 1
ATOM 688 N N . VAL A 1 94 ? -2.111 3.723 8.591 1.00 92.81 94 VAL A N 1
ATOM 689 C CA . VAL A 1 94 ? -3.552 3.609 8.842 1.00 92.81 94 VAL A CA 1
ATOM 690 C C . VAL A 1 94 ? -4.277 4.641 7.977 1.00 92.81 94 VAL A C 1
ATOM 692 O O . VAL A 1 94 ? -3.793 5.758 7.802 1.00 92.81 94 VAL A O 1
ATOM 695 N N . GLU A 1 95 ? -5.409 4.249 7.399 1.00 91.00 95 GLU A N 1
ATOM 696 C CA . GLU A 1 95 ? -6.184 5.087 6.477 1.00 91.00 95 GLU A CA 1
ATOM 697 C C . GLU A 1 95 ? -6.680 6.386 7.124 1.00 91.00 95 GLU A C 1
ATOM 699 O O . GLU A 1 95 ? -6.652 7.447 6.501 1.00 91.00 95 GLU A O 1
ATOM 704 N N . SER A 1 96 ? -7.103 6.305 8.384 1.00 91.62 96 SER A N 1
ATOM 705 C CA . SER A 1 96 ? -7.612 7.435 9.152 1.00 91.62 96 SER A CA 1
ATOM 706 C C . SER A 1 96 ? -7.387 7.240 10.645 1.00 91.62 96 SER A C 1
ATOM 708 O O . SER A 1 96 ? -7.383 6.106 11.136 1.00 91.62 96 SER A O 1
ATOM 710 N N . ASP A 1 97 ? -7.295 8.346 11.382 1.00 93.56 97 ASP A N 1
ATOM 711 C CA . ASP A 1 97 ? -7.300 8.333 12.844 1.00 93.56 97 ASP A CA 1
ATOM 712 C C . ASP A 1 97 ? -8.480 7.504 13.357 1.00 93.56 97 ASP A C 1
ATOM 714 O O . ASP A 1 97 ? -9.645 7.808 13.095 1.00 93.56 97 ASP A O 1
ATOM 718 N N . THR A 1 98 ? -8.164 6.422 14.065 1.00 93.31 98 THR A N 1
ATOM 719 C CA . THR A 1 98 ? -9.154 5.458 14.541 1.00 93.31 98 THR A CA 1
ATOM 720 C C . THR A 1 98 ? -8.926 5.227 16.031 1.00 93.31 98 THR A C 1
ATOM 722 O O . THR A 1 98 ? -7.856 4.739 16.405 1.00 93.31 98 THR A O 1
ATOM 725 N N . PRO A 1 99 ? -9.883 5.588 16.907 1.00 92.38 99 PRO A N 1
ATOM 726 C CA . PRO A 1 99 ? -9.756 5.305 18.327 1.00 92.38 99 PRO A CA 1
ATOM 727 C C . PRO A 1 99 ? -9.791 3.791 18.550 1.00 92.38 99 PRO A C 1
ATOM 729 O O . PRO A 1 99 ? -10.661 3.101 18.024 1.00 92.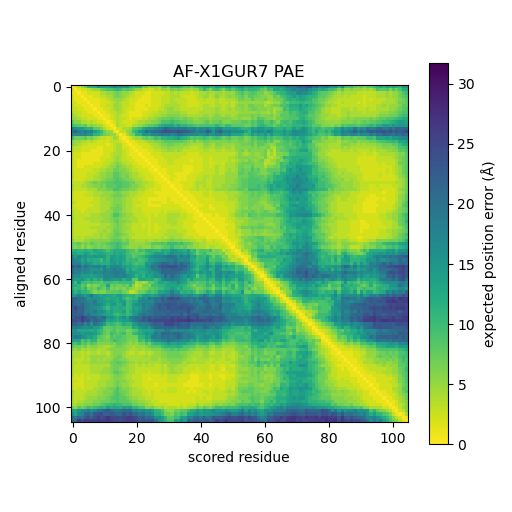38 99 PRO A O 1
ATOM 732 N N . VAL A 1 100 ? -8.852 3.294 19.351 1.00 92.81 100 VAL A N 1
ATOM 733 C CA . VAL A 1 100 ? -8.780 1.889 19.768 1.00 92.81 100 VAL A CA 1
ATOM 734 C C . VAL A 1 100 ? -8.708 1.809 21.285 1.00 92.81 100 VAL A C 1
ATOM 736 O O . VAL A 1 100 ? -8.159 2.694 21.948 1.00 92.81 100 VAL A O 1
ATOM 739 N N . ILE A 1 101 ? -9.260 0.742 21.846 1.00 89.69 101 ILE A N 1
ATOM 740 C CA . ILE A 1 101 ? -9.217 0.459 23.274 1.00 89.69 101 ILE A CA 1
ATOM 741 C C . ILE A 1 101 ? -7.974 -0.383 23.554 1.00 89.69 101 ILE A C 1
ATOM 743 O O . ILE A 1 101 ? -7.835 -1.508 23.074 1.00 89.69 101 ILE A O 1
ATOM 747 N N . ALA A 1 102 ? -7.065 0.154 24.363 1.00 80.75 102 ALA A N 1
ATOM 748 C CA . ALA A 1 102 ? -5.953 -0.616 24.899 1.00 80.75 102 ALA A CA 1
ATOM 749 C C . ALA A 1 102 ? -6.335 -1.212 26.259 1.00 80.75 102 ALA A C 1
ATOM 751 O O . ALA A 1 102 ? -6.955 -0.543 27.090 1.00 80.75 102 ALA A O 1
ATOM 752 N N . LEU A 1 103 ? -5.917 -2.454 26.514 1.00 73.94 103 LEU A N 1
ATOM 753 C CA . LEU A 1 103 ? -5.853 -2.965 27.879 1.00 73.94 103 LEU A CA 1
ATOM 754 C C . LEU A 1 103 ? -4.683 -2.264 28.574 1.00 73.94 103 LEU A C 1
ATOM 756 O O . LEU A 1 103 ? -3.528 -2.466 28.204 1.00 73.94 103 LEU A O 1
ATOM 760 N N . VAL A 1 104 ? -4.985 -1.418 29.556 1.00 65.88 104 VAL A N 1
ATOM 761 C CA . VAL A 1 104 ? -3.973 -0.911 30.486 1.00 65.88 104 VAL A CA 1
ATOM 762 C C . VAL A 1 104 ? -3.726 -2.027 31.499 1.00 65.88 104 VAL A C 1
ATOM 764 O O . VAL A 1 104 ? -4.654 -2.409 32.214 1.00 65.88 104 VAL A O 1
ATOM 767 N N . GLN A 1 105 ? -2.519 -2.594 31.497 1.00 55.06 105 GLN A N 1
ATOM 768 C CA . GLN A 1 105 ? -2.058 -3.518 32.538 1.00 55.06 105 GLN A CA 1
ATOM 769 C C . GLN A 1 105 ? -1.496 -2.753 33.732 1.00 55.06 105 GLN A C 1
ATOM 771 O O . GLN A 1 105 ? -0.805 -1.735 33.501 1.00 55.06 105 GLN A O 1
#

Radius of gyration: 17.47 Å; Cα contacts (8 Å, |Δi|>4): 172; chains: 1; bounding box: 33×24×63 Å

pLDDT: mean 75.92, std 14.12, range [44.69, 94.19]

Foldseek 3Di:
DKDKDFPDWAPDDDPDAFTKTAIAIAWDADPQRDTFHKFCDDVQCVVCVVVCQQFPDDGGRMTGQFDDFDDDPNDTDGTDGDDDDPPDDGDIDTPDDDDDDDPDD

Organism: NCBI:txid412755

Solvent-accessible surface area (backbone atoms only — not comparable to full-atom values): 6501 Å² total; per-residue (Å²): 135,88,52,74,45,79,79,40,80,43,77,56,50,93,85,84,45,64,18,37,36,33,38,49,54,51,61,45,68,47,96,68,62,52,77,41,49,48,34,44,46,73,70,17,47,62,76,29,38,78,63,35,73,49,22,34,84,38,82,63,38,30,39,30,44,34,37,78,72,48,81,58,95,93,43,84,45,75,48,58,86,63,82,86,57,89,88,69,83,79,58,68,30,70,69,61,98,70,94,77,67,75,87,84,127

Nearest PDB structures (foldseek):
  6grw-assembly1_A  TM=5.478E-01  e=3.204E+00  Opitutus terrae PB90-1
  7m74-assembly1_H  TM=2.793E-01  e=4.125E+00  Homo sapiens
  1ap0-assembly1_A  TM=2.401E-01  e=5.657E+00  Mus musculus